Protein AF-A0A432MKI8-F1 (afdb_monomer)

Sequence (105 aa):
MPRSQRGMVSLRFERVPFRLGADGLPPERCPNCSGHLDYVQPDQFDPDRLIGTCGNCRDWYLVEISSEEETVEFLELPSRSARSGSVLTTRWPESVESRSVPAGS

Secondary structure (DSSP, 8-state):
---------PPP--EEEEEPPTTSPPPSB-TTT--BEEEE---TT-TTEEEEEETTT--EEEEEEETTTTEEEEEEE--TT---------PPP------------

Organism: NCBI:txid2080755

Solvent-accessible surface area (backbone atoms only — not comparable to full-atom values): 6874 Å² total; per-residue (Å²): 134,86,80,85,77,90,74,87,84,85,76,62,72,51,80,48,85,41,66,46,44,100,83,72,40,78,69,56,50,29,91,88,78,63,38,62,37,48,75,43,72,87,40,91,90,45,72,47,42,31,42,34,38,22,86,76,71,55,42,35,27,44,32,43,51,38,84,90,76,52,34,30,41,36,31,45,44,87,32,94,66,62,68,96,65,80,93,60,89,76,76,77,81,83,82,70,79,79,79,76,76,80,84,85,128

Mean predicted aligned error: 12.69 Å

Foldseek 3Di:
DDDPDDDDDAWDWDKDKDAADPVLHDDQADPPPRAGWDWDQPDPVQRQWIWIAGPPLRWIWTWGRDPPVRMIITITTDGPNPPPDDDDDDDDPPPPPPPDDDDDD

Structure (mmCIF, N/CA/C/O backbone):
data_AF-A0A432MKI8-F1
#
_entry.id   AF-A0A432MKI8-F1
#
loop_
_atom_site.group_PDB
_atom_site.id
_atom_site.type_symbol
_atom_site.label_atom_id
_atom_site.label_alt_id
_atom_site.label_comp_id
_atom_site.label_asym_id
_atom_site.label_entity_id
_atom_site.label_seq_id
_atom_site.pdbx_PDB_ins_code
_atom_site.Cartn_x
_atom_site.Cartn_y
_atom_site.Cartn_z
_atom_site.occupancy
_atom_site.B_iso_or_equiv
_atom_site.auth_seq_id
_atom_site.auth_comp_id
_atom_site.auth_asym_id
_atom_site.auth_atom_id
_atom_site.pdbx_PDB_model_num
ATOM 1 N N . MET A 1 1 ? -34.076 22.936 4.989 1.00 45.53 1 MET A N 1
ATOM 2 C CA . MET A 1 1 ? -32.784 23.645 4.851 1.00 45.53 1 MET A CA 1
ATOM 3 C C . MET A 1 1 ? -31.679 22.753 5.423 1.00 45.53 1 MET A C 1
ATOM 5 O O . MET A 1 1 ? -31.549 22.719 6.643 1.00 45.53 1 MET A O 1
ATOM 9 N N . PRO A 1 2 ? -30.940 21.956 4.627 1.00 57.12 2 PRO A N 1
ATOM 10 C CA . PRO A 1 2 ? -29.815 21.194 5.166 1.00 57.12 2 PRO A CA 1
ATOM 11 C C . PRO A 1 2 ? -28.673 22.158 5.523 1.00 57.12 2 PRO A C 1
ATOM 13 O O . PRO A 1 2 ? -28.250 22.970 4.702 1.00 57.12 2 PRO A O 1
ATOM 16 N N . ARG A 1 3 ? -28.208 22.114 6.776 1.00 50.75 3 ARG A N 1
ATOM 17 C CA . ARG A 1 3 ? -27.054 22.896 7.240 1.00 50.75 3 ARG A CA 1
ATOM 18 C C . ARG A 1 3 ? -25.808 22.326 6.568 1.00 50.75 3 ARG A C 1
ATOM 20 O O . ARG A 1 3 ? -25.434 21.193 6.848 1.00 50.75 3 ARG A O 1
ATOM 27 N N . SER A 1 4 ? -25.184 23.108 5.694 1.00 56.56 4 SER A N 1
ATOM 28 C CA . SER A 1 4 ? -23.885 22.770 5.117 1.00 56.56 4 SER A CA 1
ATOM 29 C C . SER A 1 4 ? -22.835 22.844 6.229 1.00 56.56 4 SER A C 1
ATOM 31 O O . SER A 1 4 ? -22.463 23.932 6.668 1.00 56.56 4 SER A O 1
ATOM 33 N N . GLN A 1 5 ? -22.434 21.692 6.770 1.00 58.19 5 GLN A N 1
ATOM 34 C CA . GLN A 1 5 ? -21.330 21.618 7.722 1.00 58.19 5 GLN A CA 1
ATOM 35 C C . GLN A 1 5 ? -20.025 21.567 6.932 1.00 58.19 5 GLN A C 1
ATOM 37 O O . GLN A 1 5 ? -19.726 20.578 6.268 1.00 58.19 5 GLN A O 1
ATOM 42 N N . ARG A 1 6 ? -19.241 22.644 7.009 1.00 58.59 6 ARG A N 1
ATOM 43 C CA . ARG A 1 6 ? -17.829 22.609 6.631 1.00 58.59 6 ARG A CA 1
ATOM 44 C C . ARG A 1 6 ? -17.062 21.976 7.787 1.00 58.59 6 ARG A C 1
ATOM 46 O O . ARG A 1 6 ? -16.866 22.616 8.815 1.00 58.59 6 ARG A O 1
ATOM 53 N N . GLY A 1 7 ? -16.692 20.711 7.631 1.00 57.31 7 GLY A N 1
ATOM 54 C CA . GLY A 1 7 ? -15.759 20.019 8.517 1.00 57.31 7 GLY A CA 1
ATOM 55 C C . GLY A 1 7 ? -14.357 20.025 7.915 1.00 57.31 7 GLY A C 1
ATOM 56 O O . GLY A 1 7 ? -14.205 19.883 6.704 1.00 57.31 7 GLY A O 1
ATOM 57 N N . MET A 1 8 ? -13.338 20.196 8.754 1.00 54.22 8 MET A N 1
ATOM 58 C CA . MET A 1 8 ? -11.945 19.952 8.381 1.00 54.22 8 MET A CA 1
ATOM 59 C C . MET A 1 8 ? -11.666 18.459 8.556 1.00 54.22 8 MET A C 1
ATOM 61 O O . MET A 1 8 ? -11.881 17.922 9.642 1.00 54.22 8 MET A O 1
ATOM 65 N N . VAL A 1 9 ? -11.215 17.791 7.495 1.00 53.06 9 VAL A N 1
ATOM 66 C CA . VAL A 1 9 ? -10.760 16.399 7.560 1.00 53.06 9 VAL A CA 1
ATOM 67 C C . VAL A 1 9 ? -9.239 16.425 7.635 1.00 53.06 9 VAL A C 1
ATOM 69 O O . VAL A 1 9 ? -8.584 16.870 6.696 1.00 53.06 9 VAL A O 1
ATOM 72 N N . SER A 1 10 ? -8.682 15.976 8.757 1.00 50.28 10 SER A N 1
ATOM 73 C CA . SER A 1 10 ? -7.241 15.762 8.889 1.00 50.28 10 SER A CA 1
ATOM 74 C C . SER A 1 10 ? -6.924 14.326 8.495 1.00 50.28 10 SER A C 1
ATOM 76 O O . SER A 1 10 ? -7.441 13.391 9.106 1.00 50.28 10 SER A O 1
ATOM 78 N N . LEU A 1 11 ? -6.086 14.158 7.475 1.00 55.44 11 LEU A N 1
ATOM 79 C CA . LEU A 1 11 ? -5.556 12.862 7.062 1.00 55.44 11 LEU A CA 1
ATOM 80 C C . LEU A 1 11 ? -4.206 12.680 7.763 1.00 55.44 11 LEU A C 1
ATOM 82 O O . LEU A 1 11 ? -3.370 13.585 7.722 1.00 55.44 11 LEU A O 1
ATOM 86 N N . ARG A 1 12 ? -4.004 11.544 8.436 1.00 57.16 12 ARG A N 1
ATOM 87 C CA . ARG A 1 12 ? -2.6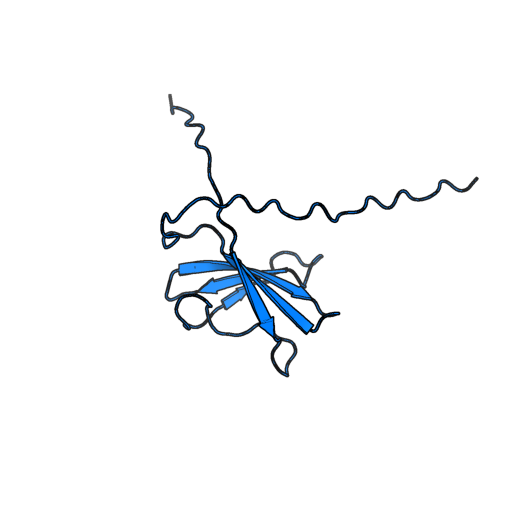85 11.152 8.934 1.00 57.16 12 ARG A CA 1
ATOM 88 C C . ARG A 1 12 ? -2.112 10.144 7.957 1.00 57.16 12 ARG A C 1
ATOM 90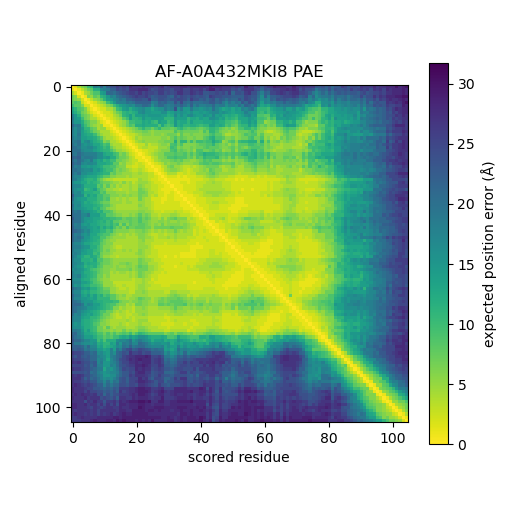 O O . ARG A 1 12 ? -2.755 9.152 7.650 1.00 57.16 12 ARG A O 1
ATOM 97 N N . PHE A 1 13 ? -0.903 10.432 7.512 1.00 61.25 13 PHE A N 1
ATOM 98 C CA . PHE A 1 13 ? -0.175 9.629 6.557 1.00 61.25 13 PHE A CA 1
ATOM 99 C C . PHE A 1 13 ? 1.016 9.008 7.266 1.00 61.25 13 PHE A C 1
ATOM 101 O O . PHE A 1 13 ? 1.867 9.723 7.796 1.00 61.25 13 PHE A O 1
ATOM 108 N N . GLU A 1 14 ? 1.062 7.685 7.297 1.00 66.06 14 GLU A N 1
ATOM 109 C CA . GLU A 1 14 ? 2.226 6.945 7.762 1.00 66.06 14 GLU A CA 1
ATOM 110 C C . GLU A 1 14 ? 2.764 6.138 6.591 1.00 66.06 14 GLU A C 1
ATOM 112 O O . GLU A 1 14 ? 1.991 5.454 5.921 1.00 66.06 14 GLU A O 1
ATOM 117 N N . ARG A 1 15 ? 4.066 6.287 6.324 1.00 69.38 15 ARG A N 1
ATOM 118 C CA . ARG A 1 15 ? 4.771 5.552 5.277 1.00 69.38 15 ARG A CA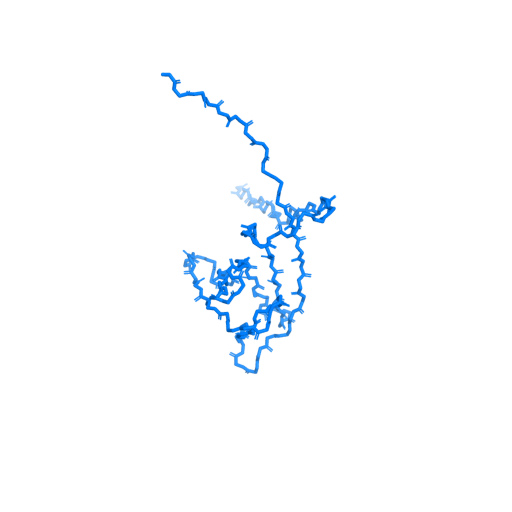 1
ATOM 119 C C . ARG A 1 15 ? 5.411 4.317 5.879 1.00 69.38 15 ARG A C 1
ATOM 121 O O . ARG A 1 15 ? 6.226 4.441 6.793 1.00 69.38 15 ARG A O 1
ATOM 128 N N . VAL A 1 16 ? 5.069 3.147 5.351 1.00 68.69 16 VAL A N 1
ATOM 129 C CA . VAL A 1 16 ? 5.700 1.886 5.753 1.00 68.69 16 VAL A CA 1
ATOM 130 C C . VAL A 1 16 ? 6.491 1.338 4.566 1.00 68.69 16 VAL A C 1
ATOM 132 O O . VAL A 1 16 ? 5.874 1.023 3.546 1.00 68.69 16 VAL A O 1
ATOM 135 N N . PRO A 1 17 ? 7.832 1.248 4.661 1.00 69.50 17 PRO A N 1
ATOM 136 C CA . PRO A 1 17 ? 8.646 0.719 3.580 1.00 69.50 17 PRO A CA 1
ATOM 137 C C . PRO A 1 17 ? 8.532 -0.804 3.522 1.00 69.50 17 PRO A C 1
ATOM 139 O O . PRO A 1 17 ? 8.677 -1.492 4.534 1.00 69.50 17 PRO A O 1
ATOM 142 N N . PHE A 1 18 ? 8.347 -1.328 2.317 1.00 71.94 18 PHE A N 1
ATOM 143 C CA . PHE A 1 18 ? 8.420 -2.752 2.024 1.00 71.94 18 PHE A CA 1
ATOM 144 C C . PHE A 1 18 ? 9.352 -3.013 0.847 1.00 71.94 18 PHE A C 1
ATOM 146 O O . PHE A 1 18 ? 9.565 -2.165 -0.019 1.00 71.94 18 PHE A O 1
ATOM 153 N N . ARG A 1 19 ? 9.916 -4.218 0.828 1.00 79.88 19 ARG A N 1
ATOM 154 C CA . ARG A 1 19 ? 10.570 -4.763 -0.359 1.00 79.88 19 ARG A CA 1
ATOM 155 C C . ARG A 1 19 ? 9.513 -5.438 -1.221 1.00 79.88 19 ARG A C 1
ATOM 157 O O . ARG A 1 19 ? 8.617 -6.085 -0.674 1.00 79.88 19 ARG A O 1
ATOM 164 N N . LEU A 1 20 ? 9.638 -5.287 -2.535 1.00 78.38 20 LEU A N 1
ATOM 165 C CA . LEU A 1 20 ? 8.848 -6.073 -3.477 1.00 78.38 20 LEU A CA 1
ATOM 166 C C . LEU A 1 20 ? 9.108 -7.571 -3.267 1.00 78.38 20 LEU A C 1
ATOM 168 O O . LEU A 1 20 ? 10.198 -7.979 -2.849 1.00 78.38 20 LEU A O 1
ATOM 172 N N . GLY A 1 21 ? 8.088 -8.385 -3.537 1.00 74.81 21 GLY A N 1
ATOM 173 C CA . GLY A 1 21 ? 8.252 -9.831 -3.627 1.00 74.81 21 GLY A CA 1
ATOM 174 C C . GLY A 1 21 ? 9.177 -10.222 -4.784 1.00 74.81 21 GLY A C 1
ATOM 175 O O . GLY A 1 21 ? 9.486 -9.416 -5.660 1.00 74.81 21 GLY A O 1
ATOM 176 N N . ALA A 1 22 ? 9.612 -11.484 -4.813 1.00 75.12 22 ALA A N 1
ATOM 177 C CA . ALA A 1 22 ? 10.440 -12.014 -5.907 1.00 75.12 22 ALA A CA 1
ATOM 178 C C . ALA A 1 22 ? 9.733 -11.982 -7.282 1.00 75.12 22 ALA A C 1
ATOM 180 O O . ALA A 1 22 ? 10.370 -12.132 -8.319 1.00 75.12 22 ALA A O 1
ATOM 181 N N . ASP A 1 23 ? 8.417 -11.810 -7.272 1.00 77.44 23 ASP A N 1
ATOM 182 C CA . ASP A 1 23 ? 7.516 -11.628 -8.404 1.00 77.44 23 ASP A CA 1
ATOM 183 C C . ASP A 1 23 ? 7.308 -10.154 -8.794 1.00 77.44 23 ASP A C 1
ATOM 185 O O . ASP A 1 23 ? 6.573 -9.874 -9.738 1.00 77.44 23 ASP A O 1
ATOM 189 N N . GLY A 1 24 ? 7.949 -9.211 -8.093 1.00 72.75 24 GLY A N 1
ATOM 190 C CA . GLY A 1 24 ? 7.779 -7.777 -8.326 1.00 72.75 24 GLY A CA 1
ATOM 191 C C . GLY A 1 24 ? 6.418 -7.250 -7.873 1.00 72.75 24 GLY A C 1
ATOM 192 O O . GLY A 1 24 ? 6.005 -6.180 -8.314 1.00 72.75 24 GLY A O 1
ATOM 193 N N . LEU A 1 25 ? 5.708 -7.986 -7.010 1.00 76.75 25 LEU A N 1
ATOM 194 C CA . LEU A 1 25 ? 4.395 -7.595 -6.506 1.00 76.75 25 LEU A CA 1
ATOM 195 C C . LEU A 1 25 ? 4.474 -7.003 -5.091 1.00 76.75 25 LEU A C 1
ATOM 197 O O . LEU A 1 25 ? 5.381 -7.334 -4.312 1.00 76.75 25 LEU A O 1
ATOM 201 N N . PRO A 1 26 ? 3.526 -6.116 -4.733 1.00 80.88 26 PRO A N 1
ATOM 202 C CA . PRO A 1 26 ? 3.411 -5.613 -3.375 1.00 80.88 26 PRO A CA 1
ATOM 203 C C . PRO A 1 26 ? 3.024 -6.743 -2.405 1.00 80.88 26 PRO A C 1
ATOM 205 O O . PRO A 1 26 ? 2.375 -7.717 -2.792 1.00 80.88 26 PRO A O 1
ATOM 208 N N . PRO A 1 27 ? 3.395 -6.631 -1.120 1.00 82.06 27 PRO A N 1
ATOM 209 C CA . PRO A 1 27 ? 3.175 -7.689 -0.139 1.00 82.06 27 PRO A CA 1
ATOM 210 C C . PRO A 1 27 ? 1.685 -7.973 0.081 1.00 82.06 27 PRO A C 1
ATOM 212 O O . PRO A 1 27 ? 0.919 -7.087 0.423 1.00 82.06 27 PRO A O 1
ATOM 215 N N . GLU A 1 28 ? 1.255 -9.227 0.022 1.00 86.88 28 GLU A N 1
ATOM 216 C CA . GLU A 1 28 ? -0.153 -9.634 0.227 1.00 86.88 28 GLU A CA 1
ATOM 217 C C . GLU A 1 28 ? -0.702 -9.416 1.659 1.00 86.88 28 GLU A C 1
ATOM 219 O O . GLU A 1 28 ? -1.840 -9.779 1.959 1.00 86.88 28 GLU A O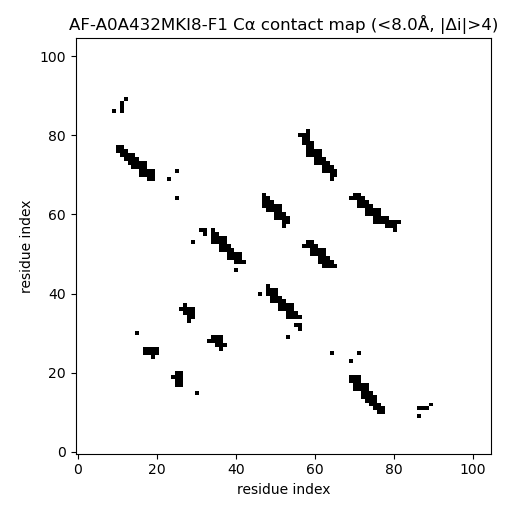 1
ATOM 224 N N . ARG A 1 29 ? 0.101 -8.859 2.579 1.00 88.69 29 ARG A N 1
ATOM 225 C CA . ARG A 1 29 ? -0.230 -8.740 4.006 1.00 88.69 29 ARG A CA 1
ATOM 226 C C . ARG A 1 29 ? -0.393 -7.291 4.441 1.00 88.69 29 ARG A C 1
ATOM 228 O O . ARG A 1 29 ? 0.479 -6.457 4.237 1.00 88.69 29 ARG A O 1
ATOM 235 N N . CYS A 1 30 ? -1.490 -7.032 5.141 1.00 87.25 30 CYS A N 1
ATOM 236 C CA . CYS A 1 30 ? -1.817 -5.749 5.740 1.00 87.25 30 CYS A CA 1
ATOM 237 C C . CYS A 1 30 ? -0.780 -5.348 6.809 1.00 87.25 30 CYS A C 1
ATOM 239 O O . CYS A 1 30 ? -0.545 -6.129 7.738 1.00 87.25 30 CYS A O 1
ATOM 241 N N . PRO A 1 31 ? -0.224 -4.123 6.760 1.00 83.62 31 PRO A N 1
ATOM 242 C CA . PRO A 1 31 ? 0.783 -3.673 7.722 1.00 83.62 31 PRO A CA 1
ATOM 243 C C . PRO A 1 31 ? 0.242 -3.542 9.155 1.00 83.62 31 PRO A C 1
ATOM 245 O O . PRO A 1 31 ? 1.002 -3.695 10.106 1.00 83.62 31 PRO A O 1
ATOM 248 N N . ASN A 1 32 ? -1.064 -3.311 9.336 1.00 84.88 32 ASN A N 1
ATOM 249 C CA . ASN A 1 32 ? -1.666 -3.144 10.663 1.00 84.88 32 ASN A CA 1
ATOM 250 C C . ASN A 1 32 ? -2.010 -4.482 11.344 1.00 84.88 32 ASN A C 1
ATOM 252 O O . ASN A 1 32 ? -1.694 -4.701 12.511 1.00 84.88 32 ASN A O 1
ATOM 256 N N . CYS A 1 33 ? -2.676 -5.396 10.629 1.00 87.12 33 CYS A N 1
ATOM 257 C CA . CYS A 1 33 ? -3.217 -6.625 11.228 1.00 87.12 33 CYS A CA 1
ATOM 258 C C . CYS A 1 33 ? -2.640 -7.926 10.659 1.00 87.12 33 CYS A C 1
ATOM 260 O O . CYS A 1 33 ? -3.068 -9.003 11.070 1.00 87.12 33 CYS A O 1
ATOM 262 N N . SER A 1 34 ? -1.709 -7.845 9.702 1.00 89.25 34 SER A N 1
ATOM 263 C CA . SER A 1 34 ? -1.140 -8.993 8.974 1.00 89.25 34 SER A CA 1
ATOM 264 C C . SER A 1 34 ? -2.151 -9.854 8.198 1.00 89.25 34 SER A C 1
ATOM 266 O O . SER A 1 34 ? -1.776 -10.904 7.679 1.00 89.25 34 SER A O 1
ATOM 268 N N . GLY A 1 35 ? -3.420 -9.437 8.104 1.00 88.44 35 GLY A N 1
ATOM 269 C CA . GLY A 1 35 ? -4.434 -10.094 7.275 1.00 88.44 35 GLY A CA 1
ATOM 270 C C . GLY A 1 35 ? -4.184 -9.891 5.779 1.00 88.44 35 GLY A C 1
ATOM 271 O O . GLY A 1 35 ? -3.370 -9.054 5.404 1.00 88.44 35 GLY A O 1
ATOM 272 N N . HIS A 1 36 ? -4.905 -10.629 4.932 1.00 92.06 36 HIS A N 1
ATOM 273 C CA . HIS A 1 36 ? -4.817 -10.478 3.476 1.00 92.06 36 HIS A CA 1
ATOM 274 C C . HIS A 1 36 ? -5.156 -9.042 3.037 1.00 92.06 36 HIS A C 1
ATOM 276 O O . HIS A 1 36 ? -6.074 -8.420 3.594 1.00 92.06 36 HIS A O 1
AT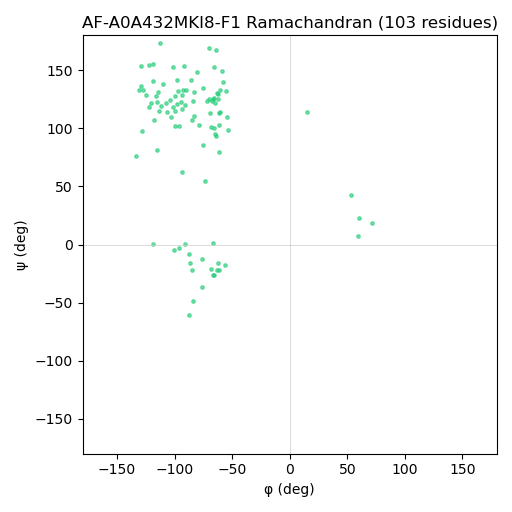OM 282 N N . LEU A 1 37 ? -4.403 -8.532 2.062 1.00 90.81 37 LEU A N 1
ATOM 283 C CA . LEU A 1 37 ? -4.619 -7.236 1.433 1.00 90.81 37 LEU A CA 1
ATOM 284 C C . LEU A 1 37 ? -4.982 -7.415 -0.042 1.00 90.81 37 LEU A C 1
ATOM 286 O O . LEU A 1 37 ? -4.225 -8.000 -0.810 1.00 90.81 37 LEU A O 1
ATOM 290 N N . ASP A 1 38 ? -6.140 -6.887 -0.423 1.00 92.00 38 ASP A N 1
ATOM 291 C CA . ASP A 1 38 ? -6.631 -6.893 -1.796 1.00 92.00 38 ASP A CA 1
ATOM 292 C C . ASP A 1 38 ? -6.219 -5.603 -2.504 1.00 92.00 38 ASP A C 1
ATOM 294 O O . ASP A 1 38 ? -6.414 -4.513 -1.962 1.00 92.00 38 ASP A O 1
ATOM 298 N N . TYR A 1 39 ? -5.689 -5.719 -3.721 1.00 91.31 39 TYR A N 1
ATOM 299 C CA . TYR A 1 39 ? -5.185 -4.594 -4.508 1.00 91.31 39 TYR A CA 1
ATOM 300 C C . TYR A 1 39 ? -6.066 -4.302 -5.718 1.00 91.31 39 TYR A C 1
ATOM 302 O O . TYR A 1 39 ? -6.473 -5.211 -6.441 1.00 91.31 39 TYR A O 1
ATOM 310 N N . VAL A 1 40 ? -6.312 -3.019 -5.973 1.00 91.56 40 VAL A N 1
ATOM 311 C CA . VAL A 1 40 ? -7.005 -2.533 -7.170 1.00 91.56 40 VAL A CA 1
ATOM 312 C C . VAL A 1 40 ? -6.171 -1.430 -7.817 1.00 91.56 40 VAL A C 1
ATOM 314 O O . VAL A 1 40 ? -5.672 -0.552 -7.120 1.00 91.56 40 VAL A O 1
ATOM 317 N N . GLN A 1 41 ? -6.044 -1.468 -9.145 1.00 91.62 41 GLN A N 1
ATOM 318 C CA . GLN A 1 41 ? -5.381 -0.450 -9.965 1.00 91.62 41 GLN A CA 1
ATOM 319 C C . GLN A 1 41 ? -6.469 0.504 -10.508 1.00 91.62 41 GLN A C 1
ATOM 321 O O . GLN A 1 41 ? -7.227 0.103 -11.393 1.00 91.62 41 GLN A O 1
ATOM 326 N N . PRO A 1 42 ? -6.652 1.707 -9.931 1.00 85.94 42 PRO A N 1
ATOM 327 C CA . PRO A 1 42 ? -7.756 2.591 -10.306 1.00 85.94 42 PRO A CA 1
ATOM 328 C C . PRO A 1 42 ? -7.459 3.470 -11.529 1.00 85.94 42 PRO A C 1
ATOM 330 O O . PRO A 1 42 ? -8.402 3.968 -12.143 1.00 85.94 42 PRO A O 1
ATOM 333 N N . ASP A 1 43 ? -6.184 3.703 -11.852 1.00 85.56 43 ASP A N 1
ATOM 334 C CA . ASP A 1 43 ? -5.751 4.665 -12.867 1.00 85.56 43 ASP A CA 1
ATOM 335 C C . ASP A 1 43 ? -4.793 4.034 -13.880 1.00 85.56 43 ASP A C 1
ATOM 337 O O . ASP A 1 43 ? -3.588 3.953 -13.660 1.00 85.56 43 ASP A O 1
ATOM 341 N N . GLN A 1 44 ? -5.318 3.630 -15.030 1.00 88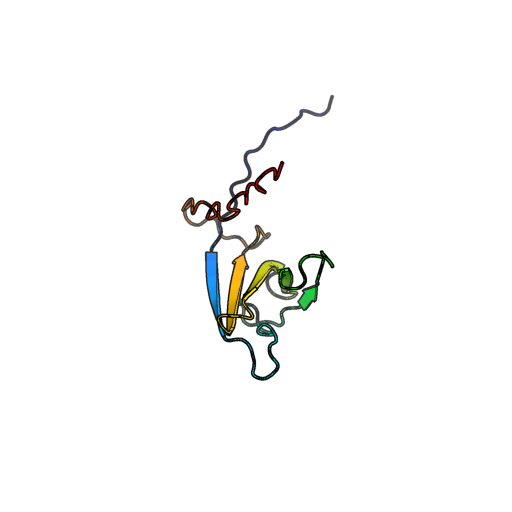.19 44 GLN A N 1
ATOM 342 C CA . GLN A 1 44 ? -4.535 2.993 -16.092 1.00 88.19 44 GLN A CA 1
ATOM 343 C C . GLN A 1 44 ? -3.328 3.816 -16.592 1.00 88.19 44 GLN A C 1
ATOM 345 O O . GLN A 1 44 ? -2.467 3.260 -17.272 1.00 88.19 44 GLN A O 1
ATOM 350 N N . PHE A 1 45 ? -3.280 5.127 -16.324 1.00 88.88 45 PHE A N 1
ATOM 351 C CA . PHE A 1 45 ? -2.163 5.989 -16.714 1.00 88.88 45 PHE A CA 1
ATOM 352 C C . PHE A 1 45 ? -1.028 6.003 -15.682 1.00 88.88 45 PHE A C 1
ATOM 354 O O . PHE A 1 45 ? 0.080 6.408 -16.025 1.00 88.88 45 PHE A O 1
ATOM 361 N N . ASP A 1 46 ? -1.290 5.535 -14.462 1.00 84.94 46 ASP A N 1
ATOM 362 C CA . ASP A 1 46 ? -0.331 5.443 -13.361 1.00 84.94 46 ASP A CA 1
ATOM 363 C C . ASP A 1 46 ? -0.444 4.045 -12.706 1.00 84.94 46 ASP A C 1
ATOM 365 O O . ASP A 1 46 ? -1.089 3.867 -11.667 1.00 84.94 46 ASP A O 1
ATOM 369 N N . PRO A 1 47 ? 0.099 2.997 -13.361 1.00 86.56 47 PRO A N 1
ATOM 370 C CA . PRO A 1 47 ? -0.075 1.605 -12.935 1.00 86.56 47 PRO A CA 1
ATOM 371 C C . PRO A 1 47 ? 0.643 1.275 -11.621 1.00 86.56 47 PRO A C 1
ATOM 373 O O . PRO A 1 47 ? 0.264 0.321 -10.943 1.00 86.56 47 PRO A O 1
ATOM 376 N N . ASP A 1 48 ? 1.643 2.076 -11.257 1.00 88.31 48 ASP A N 1
ATOM 377 C CA . ASP A 1 48 ? 2.430 1.934 -10.033 1.00 88.31 48 ASP A CA 1
ATOM 378 C C . ASP A 1 48 ? 1.679 2.422 -8.781 1.00 88.31 48 ASP A C 1
ATOM 380 O O . ASP A 1 48 ? 2.084 2.127 -7.653 1.00 88.31 48 ASP A O 1
ATOM 384 N N . ARG A 1 49 ? 0.556 3.135 -8.960 1.00 88.88 49 ARG A N 1
ATOM 385 C CA . ARG A 1 49 ? -0.376 3.505 -7.890 1.00 88.88 49 ARG A CA 1
ATOM 386 C C . ARG A 1 49 ? -1.504 2.492 -7.777 1.00 88.88 49 ARG A C 1
ATOM 388 O O . ARG A 1 49 ? -2.369 2.371 -8.648 1.00 88.88 49 ARG A O 1
ATOM 395 N N . LEU A 1 50 ? -1.553 1.828 -6.628 1.00 91.31 50 LEU A N 1
ATOM 396 C CA . LEU A 1 50 ? -2.592 0.870 -6.270 1.00 91.31 50 LEU A CA 1
ATOM 397 C C . LEU A 1 50 ? -3.357 1.322 -5.029 1.00 91.31 50 LEU A C 1
ATOM 399 O O . LEU A 1 50 ? -2.849 2.044 -4.173 1.00 91.31 50 LEU A O 1
ATOM 403 N N . ILE A 1 51 ? -4.588 0.839 -4.902 1.00 91.75 51 ILE A N 1
ATOM 404 C CA . ILE A 1 51 ? -5.375 0.938 -3.677 1.00 91.75 51 ILE A CA 1
ATOM 405 C C . ILE A 1 51 ? -5.426 -0.444 -3.037 1.00 91.75 51 ILE A C 1
ATOM 407 O O . ILE A 1 51 ? -6.008 -1.373 -3.595 1.00 91.75 51 ILE A O 1
ATOM 411 N N . GLY A 1 52 ? -4.808 -0.566 -1.866 1.00 91.50 52 GLY A N 1
ATOM 412 C CA . GLY A 1 52 ? -4.870 -1.742 -1.011 1.00 91.50 52 GLY A CA 1
ATOM 413 C C . GLY A 1 52 ? -6.041 -1.645 -0.037 1.00 91.50 52 GLY A C 1
ATOM 414 O O . GLY A 1 52 ? -6.223 -0.623 0.625 1.00 91.50 52 GLY A O 1
ATOM 415 N N . THR A 1 53 ? -6.827 -2.707 0.104 1.00 91.88 53 THR A N 1
ATOM 416 C CA . THR A 1 53 ? -7.914 -2.794 1.086 1.00 91.88 53 THR A CA 1
ATOM 417 C C . THR A 1 53 ? -7.775 -4.057 1.918 1.00 91.88 53 THR A C 1
ATOM 419 O O . THR A 1 53 ? -7.542 -5.141 1.394 1.00 91.88 53 THR A O 1
ATOM 422 N N . CYS A 1 54 ? -7.901 -3.931 3.239 1.00 90.31 54 CYS A N 1
ATOM 423 C CA . CYS A 1 54 ? -7.871 -5.090 4.124 1.00 90.31 54 CYS A CA 1
ATOM 424 C C . CYS A 1 54 ? -9.287 -5.477 4.548 1.00 90.31 54 CYS A C 1
ATOM 426 O O . CYS A 1 54 ? -9.942 -4.730 5.275 1.00 90.31 54 CYS A O 1
ATOM 428 N N . GLY A 1 55 ? -9.744 -6.682 4.201 1.00 88.62 55 GLY A N 1
ATOM 429 C CA . GLY A 1 55 ? -11.047 -7.188 4.655 1.00 88.62 55 GLY A CA 1
ATOM 430 C C . GLY A 1 55 ? -11.162 -7.358 6.180 1.00 88.62 55 GLY A C 1
ATOM 431 O O . GLY A 1 55 ? -12.270 -7.346 6.720 1.00 88.62 55 GLY A O 1
ATOM 432 N N . ASN A 1 56 ? -10.027 -7.473 6.883 1.00 90.06 56 ASN A N 1
ATOM 433 C CA . ASN A 1 56 ? -9.975 -7.788 8.311 1.00 90.06 56 ASN A CA 1
ATOM 434 C C . ASN A 1 56 ? -10.063 -6.529 9.195 1.00 90.06 56 ASN A C 1
ATOM 436 O O . ASN A 1 56 ? -11.015 -6.372 9.959 1.00 90.06 56 ASN A O 1
ATOM 440 N N . CYS A 1 57 ? -9.108 -5.597 9.070 1.00 87.75 57 CYS A N 1
ATOM 441 C CA . CYS A 1 57 ? -9.115 -4.332 9.822 1.00 87.75 57 CYS A CA 1
ATOM 442 C C . CYS A 1 57 ? -9.895 -3.206 9.127 1.00 87.75 57 CYS A C 1
ATOM 444 O O . CYS A 1 57 ? -10.143 -2.172 9.747 1.00 87.75 57 CYS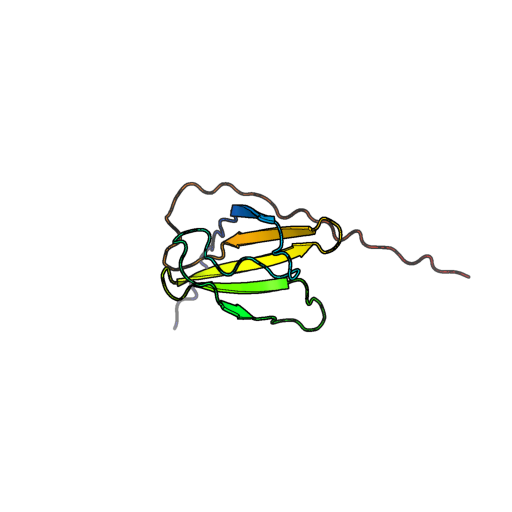 A O 1
ATOM 446 N N . ARG A 1 58 ? -10.325 -3.417 7.872 1.00 87.50 58 ARG A N 1
ATOM 447 C CA . ARG A 1 58 ? -11.038 -2.435 7.033 1.00 87.50 58 ARG A CA 1
ATOM 448 C C . ARG A 1 58 ? -10.240 -1.159 6.766 1.00 87.50 58 ARG A C 1
ATOM 450 O O . ARG A 1 58 ? -10.832 -0.129 6.443 1.00 87.50 58 ARG A O 1
ATOM 457 N N . ASP A 1 59 ? -8.920 -1.249 6.883 1.00 86.69 59 ASP A N 1
ATOM 458 C CA . ASP A 1 59 ? -7.999 -0.179 6.522 1.00 86.69 59 ASP A CA 1
ATOM 459 C C . ASP A 1 59 ? -7.764 -0.154 5.022 1.00 86.69 59 ASP A C 1
ATOM 461 O O . ASP A 1 59 ? -7.862 -1.174 4.329 1.00 86.69 59 ASP A O 1
ATOM 465 N N . TRP A 1 60 ? -7.537 1.057 4.536 1.00 88.88 60 TRP A N 1
ATOM 466 C CA . TRP A 1 60 ? -7.303 1.356 3.138 1.00 88.88 60 TRP A CA 1
ATOM 467 C C . TRP A 1 60 ? -5.911 1.954 3.039 1.00 88.88 60 TRP A C 1
ATOM 469 O O . TRP A 1 60 ? -5.514 2.746 3.893 1.00 88.88 60 TRP A O 1
ATOM 479 N N . TYR A 1 61 ? -5.186 1.588 1.997 1.00 87.31 61 TYR A N 1
ATOM 480 C CA . TYR A 1 61 ? -3.828 2.036 1.758 1.00 87.31 61 TYR A CA 1
ATOM 481 C C . TYR A 1 61 ? -3.721 2.526 0.320 1.00 87.31 61 TYR A C 1
ATOM 483 O O . TYR A 1 61 ? -4.181 1.847 -0.595 1.00 87.31 61 TYR A O 1
ATOM 491 N N . LEU A 1 62 ? -3.113 3.688 0.113 1.00 89.19 62 LEU A N 1
ATOM 492 C CA . LEU A 1 62 ? -2.526 4.013 -1.181 1.00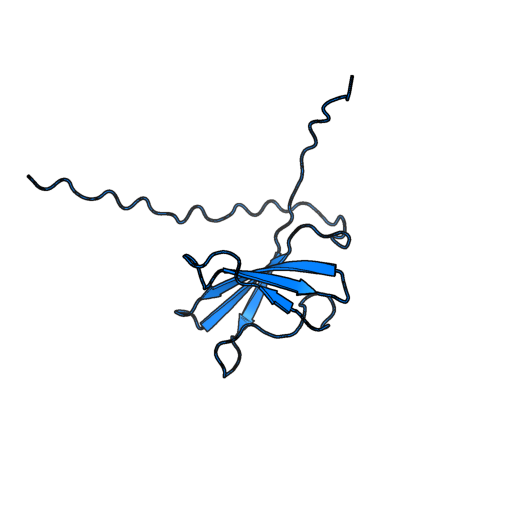 89.19 62 LEU A CA 1
ATOM 493 C C . LEU A 1 62 ? -1.142 3.365 -1.212 1.00 89.19 62 LEU A C 1
ATOM 495 O O . LEU A 1 62 ? -0.389 3.473 -0.248 1.00 89.19 62 LEU A O 1
ATOM 499 N N . VAL A 1 63 ? -0.843 2.648 -2.282 1.00 88.56 63 VAL A N 1
ATOM 500 C CA . VAL A 1 63 ? 0.374 1.853 -2.415 1.00 88.56 63 VAL A CA 1
ATOM 501 C C . VAL A 1 63 ? 1.103 2.344 -3.650 1.00 88.56 63 VAL A C 1
ATOM 503 O O . VAL A 1 63 ? 0.541 2.308 -4.741 1.00 88.56 63 VAL A O 1
ATOM 506 N N . GLU A 1 64 ? 2.315 2.851 -3.456 1.00 88.44 64 GLU A N 1
ATOM 507 C CA . GLU A 1 64 ? 3.186 3.338 -4.525 1.00 88.44 64 GLU A CA 1
ATOM 508 C C . GLU A 1 64 ? 4.324 2.335 -4.719 1.00 88.44 64 GLU A C 1
ATOM 510 O O . GLU A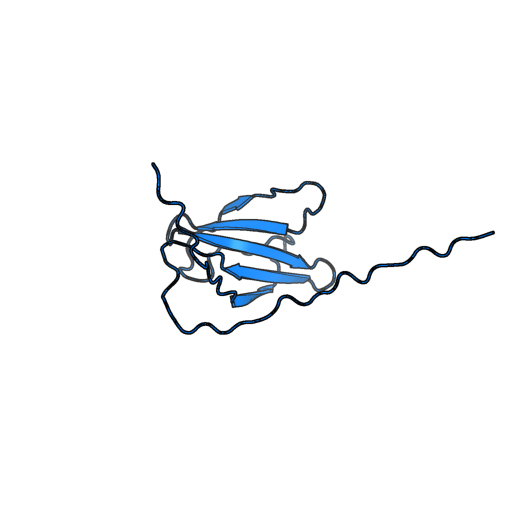 1 64 ? 5.054 2.016 -3.775 1.00 88.44 64 GLU A O 1
ATOM 515 N N . ILE A 1 65 ? 4.444 1.806 -5.935 1.00 86.56 65 ILE A N 1
ATOM 516 C CA . ILE A 1 65 ? 5.498 0.871 -6.324 1.00 86.56 65 ILE A CA 1
ATOM 517 C C . ILE A 1 65 ? 6.600 1.652 -7.040 1.00 86.56 65 ILE A C 1
ATOM 519 O O . ILE A 1 65 ? 6.362 2.274 -8.069 1.00 86.56 65 ILE A O 1
ATOM 523 N N . SER A 1 66 ? 7.823 1.610 -6.515 1.00 84.25 66 SER A N 1
ATOM 524 C CA . SER A 1 66 ? 8.994 2.153 -7.204 1.00 84.25 66 SER A CA 1
ATOM 525 C C . SER A 1 66 ? 9.748 1.014 -7.876 1.00 84.25 66 SER A C 1
ATOM 527 O O . SER A 1 66 ? 10.482 0.262 -7.229 1.00 84.25 66 SER A O 1
ATOM 529 N N . SER A 1 67 ? 9.563 0.887 -9.192 1.00 77.44 67 SER A N 1
ATOM 530 C CA . SER A 1 67 ? 10.272 -0.109 -10.005 1.00 77.44 67 SER A CA 1
ATOM 531 C C . SER A 1 67 ? 11.782 0.161 -10.086 1.00 77.44 67 SER A C 1
ATOM 533 O O . SER A 1 67 ? 12.558 -0.770 -10.272 1.00 77.44 67 SER A O 1
ATOM 535 N N . GLU A 1 68 ? 12.213 1.418 -9.933 1.00 80.75 68 GLU A N 1
ATOM 536 C CA . GLU A 1 68 ? 13.632 1.802 -9.986 1.00 80.75 68 GLU A CA 1
ATOM 537 C C . GLU A 1 68 ? 14.388 1.440 -8.701 1.00 80.75 68 GLU A C 1
ATOM 539 O O . GLU A 1 68 ? 15.551 1.044 -8.755 1.00 80.75 68 GLU A O 1
ATOM 544 N N . GLU A 1 69 ? 13.734 1.567 -7.543 1.00 78.06 69 GLU A N 1
ATOM 545 C CA . GLU A 1 69 ? 14.350 1.325 -6.230 1.00 78.06 69 GLU A CA 1
ATOM 546 C C . GLU A 1 69 ? 13.999 -0.051 -5.636 1.00 78.06 69 GLU A C 1
ATOM 548 O O . GLU A 1 69 ? 14.517 -0.427 -4.579 1.00 78.06 69 GLU A O 1
ATOM 553 N N . GLU A 1 70 ? 13.129 -0.809 -6.311 1.00 81.56 70 GLU A N 1
ATOM 554 C CA . GLU A 1 70 ? 12.564 -2.084 -5.852 1.00 81.56 70 GLU A CA 1
ATOM 555 C C . GLU A 1 70 ? 11.922 -1.969 -4.456 1.00 81.56 70 GLU A C 1
ATOM 557 O O . GLU A 1 70 ? 12.100 -2.812 -3.560 1.00 81.56 70 GLU A O 1
ATOM 562 N N . THR A 1 71 ? 11.188 -0.876 -4.251 1.00 82.06 71 THR A N 1
ATOM 563 C CA . THR A 1 71 ? 10.522 -0.542 -2.990 1.00 82.06 71 THR A CA 1
ATOM 564 C C . THR A 1 71 ? 9.023 -0.369 -3.178 1.00 82.06 71 THR A C 1
ATOM 566 O O . THR A 1 71 ? 8.527 -0.055 -4.259 1.00 82.06 71 THR A O 1
ATOM 569 N N . VAL A 1 72 ? 8.290 -0.586 -2.089 1.00 83.88 72 VAL A N 1
ATOM 570 C CA . VAL A 1 72 ? 6.862 -0.290 -1.995 1.00 83.88 72 VAL A CA 1
ATOM 571 C C . VAL A 1 72 ? 6.634 0.618 -0.802 1.00 83.88 72 VAL A C 1
ATOM 573 O O . VAL A 1 72 ? 7.059 0.303 0.314 1.00 83.88 72 VAL A O 1
ATOM 576 N N . GLU A 1 73 ? 5.940 1.726 -1.031 1.00 85.19 73 GLU A N 1
ATOM 577 C CA . GLU A 1 73 ? 5.493 2.633 0.016 1.00 85.19 73 GLU A CA 1
ATOM 578 C C . GLU A 1 73 ? 3.993 2.445 0.257 1.00 85.19 73 GLU A C 1
ATOM 580 O O . GLU A 1 73 ? 3.176 2.575 -0.653 1.00 85.19 73 GLU A O 1
ATOM 585 N N . PHE A 1 74 ? 3.620 2.156 1.504 1.00 84.00 74 PHE A N 1
ATOM 586 C CA . PHE A 1 74 ? 2.222 2.156 1.932 1.00 84.00 74 PHE A CA 1
ATOM 587 C C . PHE A 1 74 ? 1.888 3.470 2.599 1.00 84.00 74 PHE A C 1
ATOM 589 O O . PHE A 1 74 ? 2.588 3.887 3.515 1.00 84.00 74 PHE A O 1
ATOM 596 N N . LEU A 1 75 ? 0.774 4.058 2.197 1.00 84.06 75 LEU A N 1
ATOM 597 C CA . LEU A 1 75 ? 0.201 5.255 2.770 1.00 84.06 75 LEU A CA 1
ATOM 598 C C . LEU A 1 75 ? -1.174 4.912 3.344 1.00 84.06 75 LEU A C 1
ATOM 600 O O . LEU A 1 75 ? -2.125 4.701 2.592 1.00 84.06 75 LEU A O 1
ATOM 604 N N . GLU A 1 76 ? -1.293 4.857 4.670 1.00 83.56 76 GLU A N 1
ATOM 605 C CA . GLU A 1 76 ? -2.593 4.627 5.311 1.00 83.56 76 GLU A CA 1
ATOM 606 C C . GLU A 1 76 ? -3.571 5.764 4.978 1.00 83.56 76 GLU A C 1
ATOM 608 O O . GLU A 1 76 ? -3.289 6.947 5.185 1.00 83.56 76 GLU A O 1
ATOM 613 N N . LEU A 1 77 ? -4.728 5.394 4.435 1.00 80.75 77 LEU A N 1
ATOM 614 C CA . LEU A 1 77 ? -5.839 6.293 4.168 1.00 80.75 77 LEU A CA 1
ATOM 615 C C . LEU A 1 77 ? -6.785 6.307 5.374 1.00 80.75 77 LEU A C 1
ATOM 617 O O . LEU A 1 77 ? -6.881 5.316 6.101 1.00 80.75 77 LEU A O 1
ATOM 621 N N . PRO A 1 78 ? -7.539 7.399 5.594 1.00 72.25 78 PRO A N 1
ATOM 622 C CA . PRO A 1 78 ? -8.435 7.488 6.736 1.00 72.25 78 PRO A CA 1
ATOM 623 C C . PRO A 1 78 ? -9.490 6.394 6.668 1.00 72.25 78 PRO A C 1
ATOM 625 O O . PRO A 1 78 ? -10.381 6.401 5.816 1.00 72.25 78 PRO A O 1
ATOM 628 N N . SER A 1 79 ? -9.401 5.472 7.612 1.00 66.19 79 SER A N 1
ATOM 629 C CA . SER A 1 79 ? -10.348 4.388 7.784 1.00 66.19 79 SER A CA 1
ATOM 630 C C . SER A 1 79 ? -11.130 4.572 9.084 1.00 66.19 79 SER A C 1
ATOM 632 O O . SER A 1 79 ? -10.837 5.426 9.923 1.00 66.19 79 SER A O 1
ATOM 634 N N . ARG A 1 80 ? -12.130 3.714 9.296 1.00 60.91 80 ARG A N 1
ATOM 635 C CA . ARG A 1 80 ? -12.838 3.630 10.584 1.00 60.91 80 ARG A CA 1
ATOM 636 C C . ARG A 1 80 ? -11.926 3.231 11.747 1.00 60.91 80 ARG A C 1
ATOM 638 O O . ARG A 1 80 ? -12.297 3.478 12.892 1.00 60.91 80 ARG A O 1
ATOM 645 N N . SER A 1 81 ? -10.792 2.600 11.459 1.00 55.59 81 SER A N 1
ATOM 646 C CA . SER A 1 81 ? -9.850 2.111 12.464 1.00 55.59 81 SER A CA 1
ATOM 647 C C . SER A 1 81 ? -8.713 3.094 12.726 1.00 55.59 81 SER A C 1
ATOM 649 O O . SER A 1 81 ? -7.924 2.830 13.634 1.00 55.59 81 SER A O 1
ATOM 651 N N . ALA A 1 82 ? -8.659 4.222 11.999 1.00 56.84 82 ALA A N 1
ATOM 652 C CA . ALA A 1 82 ? -7.714 5.306 12.229 1.00 56.84 82 ALA A CA 1
ATOM 653 C C . ALA A 1 82 ? -7.813 5.753 13.694 1.00 56.84 82 ALA A C 1
ATOM 655 O O . ALA A 1 82 ? -8.729 6.471 14.110 1.00 56.84 82 ALA A O 1
ATOM 656 N N . ARG A 1 83 ? -6.886 5.261 14.517 1.00 55.12 83 ARG A N 1
ATOM 657 C CA . ARG A 1 83 ? -6.824 5.602 15.935 1.00 55.12 83 ARG A CA 1
ATOM 658 C C . ARG A 1 83 ? -6.485 7.087 16.005 1.00 55.12 83 ARG A C 1
ATOM 660 O O . ARG A 1 83 ? -5.495 7.506 15.412 1.00 55.12 83 ARG A O 1
ATOM 667 N N . SER A 1 84 ? -7.284 7.884 16.721 1.00 49.62 84 SER A N 1
ATOM 668 C CA . SER A 1 84 ? -6.973 9.289 17.024 1.00 49.62 84 SER A CA 1
ATOM 669 C C . SER A 1 84 ? -5.682 9.385 17.846 1.00 49.62 84 SER A C 1
ATOM 671 O O . SER A 1 84 ? -5.708 9.514 19.064 1.00 49.62 84 SER A O 1
ATOM 673 N N . GLY A 1 85 ? -4.537 9.279 17.185 1.00 44.91 85 GLY A N 1
ATOM 674 C CA . GLY A 1 85 ? -3.214 9.486 17.746 1.00 44.91 85 GLY A CA 1
ATOM 675 C C . GLY A 1 85 ? -2.539 10.613 16.983 1.00 44.91 85 GLY A C 1
ATOM 676 O O . GLY A 1 85 ? -2.424 10.521 15.765 1.00 44.91 85 GLY A O 1
ATOM 677 N N . SER A 1 86 ? -2.150 11.658 17.719 1.00 42.72 86 SER A N 1
ATOM 678 C CA . SER A 1 86 ? -1.366 12.846 17.339 1.00 42.72 86 SER A CA 1
ATOM 679 C C . SER A 1 86 ? -1.193 13.137 15.842 1.00 42.72 86 SER A C 1
ATOM 681 O O . SER A 1 86 ? -0.491 12.430 15.121 1.00 42.72 86 SER A O 1
ATOM 683 N N . VAL A 1 87 ? -1.779 14.257 15.418 1.00 40.53 87 VAL A N 1
ATOM 684 C CA . VAL A 1 87 ? -1.583 14.891 14.110 1.00 40.53 87 VAL A CA 1
ATOM 685 C C . VAL A 1 87 ? -0.111 15.280 13.958 1.00 40.53 87 VAL A C 1
ATOM 687 O O . VAL A 1 87 ? 0.332 16.276 14.525 1.00 40.53 87 VAL A O 1
ATOM 690 N N . LEU A 1 88 ? 0.647 14.499 13.194 1.00 42.06 88 LEU A N 1
ATOM 691 C CA . LEU A 1 88 ? 1.916 14.935 12.620 1.00 42.06 88 LEU A CA 1
ATOM 692 C C . LEU A 1 88 ? 1.667 15.235 11.145 1.00 42.06 88 LEU A C 1
ATOM 694 O O . LEU A 1 88 ? 1.367 14.353 10.345 1.00 42.06 88 LEU A O 1
ATOM 698 N N . THR A 1 89 ? 1.708 16.522 10.823 1.00 37.81 89 THR A N 1
ATOM 699 C CA . THR A 1 89 ? 1.495 17.061 9.484 1.00 37.81 89 THR A CA 1
ATOM 700 C C . THR A 1 89 ? 2.738 16.802 8.639 1.00 37.81 89 THR A C 1
ATOM 702 O O . THR A 1 89 ? 3.619 17.655 8.556 1.00 37.81 89 THR A O 1
ATOM 705 N N . THR A 1 90 ? 2.846 15.636 8.011 1.00 40.22 90 THR A N 1
ATOM 706 C CA . THR A 1 90 ? 3.879 15.433 6.989 1.00 40.22 90 THR A CA 1
ATOM 707 C C . THR A 1 90 ? 3.325 15.945 5.663 1.00 40.22 90 THR A C 1
ATOM 709 O O . THR A 1 90 ? 2.397 15.365 5.100 1.00 40.22 90 THR A O 1
ATOM 712 N N . ARG A 1 91 ? 3.836 17.093 5.197 1.00 37.44 91 ARG A N 1
ATOM 713 C CA . ARG A 1 91 ? 3.559 17.603 3.846 1.00 37.44 91 ARG A CA 1
ATOM 714 C C . ARG A 1 91 ? 4.051 16.579 2.821 1.00 37.44 91 ARG A C 1
ATOM 716 O O . ARG A 1 91 ? 5.178 16.106 2.922 1.00 37.44 91 ARG A O 1
ATOM 723 N N . TRP A 1 92 ? 3.203 16.282 1.843 1.00 38.97 92 TRP A N 1
ATOM 724 C CA . TRP A 1 92 ? 3.577 15.575 0.621 1.00 38.97 92 TRP A CA 1
ATOM 725 C C . TRP A 1 92 ? 4.737 16.325 -0.061 1.00 38.97 92 TRP A C 1
ATOM 727 O O . TRP A 1 92 ? 4.635 17.551 -0.172 1.00 38.97 92 TRP A O 1
ATOM 737 N N . PRO A 1 93 ? 5.835 15.669 -0.486 1.00 40.69 93 PRO A N 1
ATOM 738 C CA . PRO A 1 93 ? 6.846 16.347 -1.281 1.00 40.69 93 PRO A CA 1
ATOM 739 C C . PRO A 1 93 ? 6.219 16.747 -2.616 1.00 40.69 93 PRO A C 1
ATOM 741 O O . PRO A 1 93 ? 5.689 15.927 -3.362 1.00 40.69 93 PRO A O 1
ATOM 744 N N . GLU A 1 94 ? 6.245 18.044 -2.886 1.00 41.53 94 GLU A N 1
ATOM 745 C CA . GLU A 1 94 ? 5.763 18.686 -4.105 1.00 41.53 94 GLU A CA 1
ATOM 746 C C . GLU A 1 94 ? 6.751 18.399 -5.252 1.00 41.53 94 GLU A C 1
ATOM 748 O O . GLU A 1 94 ? 7.301 19.304 -5.863 1.00 41.53 94 GLU A O 1
ATOM 753 N N . SER A 1 95 ? 7.052 17.131 -5.528 1.00 48.12 95 SER A N 1
ATOM 754 C CA . SER A 1 95 ? 7.965 16.739 -6.604 1.00 48.12 95 SER A CA 1
ATOM 755 C C . SER A 1 95 ? 7.178 16.452 -7.877 1.00 48.12 95 SER A C 1
ATOM 757 O O . SER A 1 95 ? 7.174 15.346 -8.400 1.00 48.12 95 SER A O 1
ATOM 759 N N . VAL A 1 96 ? 6.511 17.485 -8.386 1.00 48.66 96 VAL A N 1
ATOM 760 C CA . VAL A 1 96 ? 6.244 17.612 -9.821 1.00 48.66 96 VAL A CA 1
ATOM 761 C C . VAL A 1 96 ? 7.007 18.837 -10.299 1.00 48.66 96 VAL A C 1
ATOM 763 O O . VAL A 1 96 ? 6.474 19.942 -10.397 1.00 48.66 96 VAL A O 1
ATOM 766 N N . GLU A 1 97 ? 8.305 18.649 -10.549 1.00 40.88 97 GLU A N 1
ATOM 767 C CA . GLU A 1 97 ? 9.080 19.619 -11.315 1.00 40.88 97 GLU A CA 1
ATOM 768 C C . GLU A 1 97 ? 8.361 19.841 -12.645 1.00 40.88 97 GLU A C 1
ATOM 770 O O . GLU A 1 97 ? 8.279 18.970 -13.514 1.00 40.88 97 GLU A O 1
ATOM 775 N N . SER A 1 98 ? 7.795 21.035 -12.771 1.00 46.03 98 SER A N 1
ATOM 776 C CA . SER A 1 98 ? 7.221 21.539 -14.002 1.00 46.03 98 SER A CA 1
ATOM 777 C C . SER A 1 98 ? 8.357 21.665 -15.011 1.00 46.03 98 SER A C 1
ATOM 779 O O . SER A 1 98 ? 9.071 22.667 -15.040 1.00 46.03 98 SER A O 1
ATOM 781 N N . ARG A 1 99 ? 8.569 20.627 -15.823 1.00 37.72 99 ARG A N 1
ATOM 782 C CA . ARG A 1 99 ? 9.451 20.707 -16.987 1.00 37.72 99 ARG A CA 1
ATOM 783 C C . ARG A 1 99 ? 8.838 21.688 -17.983 1.00 37.72 99 ARG A C 1
ATOM 785 O O . ARG A 1 99 ? 7.991 21.333 -18.797 1.00 37.72 99 ARG A O 1
ATOM 792 N N . SER A 1 100 ? 9.283 22.935 -17.903 1.00 48.16 100 SER A N 1
ATOM 793 C CA . SER A 1 100 ? 9.087 23.939 -18.941 1.00 48.16 100 SER A CA 1
ATOM 794 C C . SER A 1 100 ? 9.755 23.449 -20.224 1.00 48.16 100 SER A C 1
ATOM 796 O O . SER A 1 100 ? 10.975 23.303 -20.290 1.00 48.16 100 SER A O 1
ATOM 798 N N . VAL A 1 101 ? 8.946 23.170 -21.243 1.00 53.72 101 VAL A N 1
ATOM 799 C CA . VAL A 1 101 ? 9.414 22.870 -22.599 1.00 53.72 101 VAL A CA 1
ATOM 800 C C . VAL A 1 101 ? 10.050 24.148 -23.166 1.00 53.72 101 VAL A C 1
ATOM 802 O O . VAL A 1 101 ? 9.382 25.185 -23.165 1.00 53.72 101 VAL A O 1
ATOM 805 N N . PRO A 1 102 ? 11.308 24.138 -23.644 1.00 50.59 102 PRO A N 1
ATOM 806 C CA . PRO A 1 102 ? 11.855 25.302 -24.320 1.00 50.59 102 PRO A CA 1
ATOM 807 C C . PRO A 1 102 ? 11.111 25.507 -25.643 1.00 50.59 102 PRO A C 1
ATOM 809 O O . PRO A 1 102 ? 11.061 24.616 -26.492 1.00 50.59 102 PRO A O 1
ATOM 812 N N . ALA A 1 103 ? 10.530 26.695 -25.812 1.00 51.19 103 ALA A N 1
ATOM 813 C CA . ALA A 1 103 ? 10.030 27.159 -27.094 1.00 51.19 103 ALA A CA 1
ATOM 814 C C . ALA A 1 103 ? 11.230 27.336 -28.033 1.00 51.19 103 ALA A C 1
ATOM 816 O O . ALA A 1 103 ? 11.976 28.307 -27.932 1.00 51.19 103 ALA A O 1
ATOM 817 N N . GLY A 1 104 ? 11.445 26.355 -28.906 1.00 58.88 104 GLY A N 1
ATOM 818 C CA . GLY A 1 104 ? 12.324 26.515 -30.052 1.00 58.88 104 GLY A CA 1
ATOM 819 C C . GLY A 1 104 ? 11.665 27.432 -31.076 1.00 58.88 104 GLY A C 1
ATOM 820 O O . GLY A 1 104 ? 10.554 27.154 -31.529 1.00 58.88 104 GLY A O 1
ATOM 821 N N . SER A 1 105 ? 12.345 28.516 -31.434 1.00 49.12 105 SER A N 1
ATOM 822 C CA . SER A 1 105 ? 12.255 29.207 -32.726 1.00 49.12 105 SER A CA 1
ATOM 823 C C . SER A 1 105 ? 13.532 30.006 -32.932 1.00 49.12 105 SER A C 1
ATOM 825 O O . SER A 1 105 ? 13.887 30.769 -32.007 1.00 49.12 105 SER A O 1
#

pLDDT: mean 71.14, std 18.01, range [37.44, 92.06]

Nearest PDB structures (foldseek):
  8isk-assembly1_A  TM=5.152E-01  e=4.253E+00  Zea mays
  8isi-assembly1_A  TM=5.070E-01  e=6.625E+00  Arabidopsis thaliana
  8isj-assembly1_A  TM=4.449E-01  e=4.495E+00  Arabidopsis thaliana
  2m47-assembly1_A  TM=3.463E-01  e=5.610E+00  Corynebacterium glutamicum ATCC 13032

Radius of gyration: 17.51 Å; Cα contacts (8 Å, |Δi|>4): 156; chains: 1; bounding box: 47×41×50 Å